Protein AF-A0A5E6R5Z2-F1 (afdb_monomer_lite)

Radius of gyration: 15.74 Å; chains: 1; bounding box: 39×15×42 Å

Foldseek 3Di:
DLVVVLVVLVVVLVVLVVVLVVLVVCQVVDDPVRNVVSVVVSVVSVVVSVVSVVVSVVSVVVVVVVD

Structure (mmCIF, N/CA/C/O backbone):
data_AF-A0A5E6R5Z2-F1
#
_entry.id   AF-A0A5E6R5Z2-F1
#
loop_
_atom_site.group_PDB
_atom_site.id
_atom_site.type_symbol
_atom_site.label_atom_id
_atom_site.label_alt_id
_atom_site.label_comp_id
_atom_site.label_asym_id
_atom_site.label_entity_id
_atom_site.label_seq_id
_atom_site.pdbx_PDB_ins_code
_atom_site.Cartn_x
_atom_site.Cartn_y
_atom_site.Cartn_z
_atom_site.occupancy
_atom_site.B_iso_or_equiv
_atom_site.auth_seq_id
_atom_site.auth_comp_id
_atom_site.auth_asym_id
_atom_site.auth_atom_id
_atom_site.pdbx_PDB_model_num
ATOM 1 N N . MET A 1 1 ? -16.725 7.435 18.651 1.00 60.25 1 MET A N 1
ATOM 2 C CA . MET A 1 1 ? -15.423 8.021 18.249 1.00 60.25 1 MET A CA 1
ATOM 3 C C . MET A 1 1 ? -14.595 7.049 17.409 1.00 60.25 1 MET A C 1
ATOM 5 O O . MET A 1 1 ? -13.868 7.512 16.547 1.00 60.25 1 MET A O 1
ATOM 9 N N . THR A 1 2 ? -14.724 5.734 17.600 1.00 62.84 2 THR A N 1
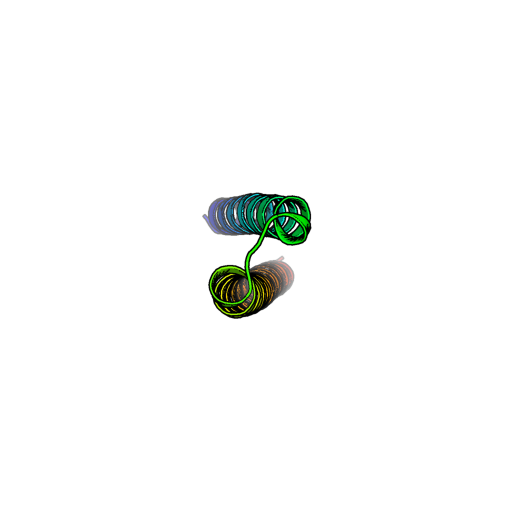ATOM 10 C CA . THR A 1 2 ? -13.972 4.685 16.883 1.00 62.84 2 THR A CA 1
ATOM 11 C C . THR A 1 2 ? -14.391 4.476 15.425 1.00 62.84 2 THR A C 1
ATOM 13 O O . THR A 1 2 ? -13.515 4.314 14.582 1.00 62.84 2 THR A O 1
ATOM 16 N N . GLN A 1 3 ? -15.683 4.615 15.098 1.00 70.38 3 GLN A N 1
ATOM 17 C CA . GLN A 1 3 ? -16.163 4.542 13.708 1.00 70.38 3 GLN A CA 1
ATOM 18 C C . GLN A 1 3 ? -15.436 5.530 12.768 1.00 70.38 3 GLN A C 1
ATOM 20 O O . GLN A 1 3 ? -15.036 5.148 11.674 1.00 70.38 3 GLN A O 1
ATOM 25 N N . SER A 1 4 ? -15.165 6.762 13.230 1.00 83.06 4 SER A N 1
ATOM 26 C CA . SER A 1 4 ? -14.395 7.765 12.463 1.00 83.06 4 SER A CA 1
ATOM 27 C C . SER A 1 4 ? -12.977 7.283 12.152 1.00 83.06 4 SER A C 1
ATOM 29 O O . SER A 1 4 ? -12.497 7.461 11.041 1.00 83.06 4 SER A O 1
ATOM 31 N N . ALA A 1 5 ? -12.323 6.620 13.111 1.00 86.62 5 ALA A N 1
ATOM 32 C CA . ALA A 1 5 ? -10.954 6.141 12.945 1.00 86.62 5 ALA A CA 1
ATOM 33 C C . ALA A 1 5 ? -10.864 4.959 11.963 1.00 86.62 5 ALA A C 1
ATOM 35 O O . ALA A 1 5 ? -9.922 4.884 11.179 1.00 86.62 5 ALA A O 1
ATOM 36 N N . ILE A 1 6 ? -11.841 4.043 11.967 1.00 91.25 6 ILE A N 1
ATOM 37 C CA . ILE A 1 6 ? -11.897 2.960 10.970 1.00 91.25 6 ILE A CA 1
ATOM 38 C C . ILE A 1 6 ? -12.130 3.528 9.567 1.00 91.25 6 ILE A C 1
ATOM 40 O O . ILE A 1 6 ? -11.507 3.066 8.610 1.00 91.25 6 ILE A O 1
ATOM 44 N N . ASP A 1 7 ? -13.013 4.516 9.432 1.00 93.00 7 ASP A N 1
ATOM 45 C CA . ASP A 1 7 ? -13.321 5.110 8.132 1.00 93.00 7 ASP A CA 1
ATOM 46 C C . ASP A 1 7 ? -12.123 5.893 7.565 1.00 93.00 7 ASP A C 1
ATOM 48 O O . ASP A 1 7 ? -11.824 5.763 6.376 1.00 93.00 7 ASP A O 1
ATOM 52 N N . GLU A 1 8 ? -11.363 6.589 8.417 1.00 94.12 8 GLU A N 1
ATOM 53 C CA . GLU A 1 8 ? -10.073 7.201 8.062 1.00 94.12 8 GLU A CA 1
ATOM 54 C C . GLU A 1 8 ? -9.056 6.149 7.586 1.00 94.12 8 GLU A C 1
ATOM 56 O O . GLU A 1 8 ? -8.496 6.274 6.498 1.00 94.12 8 GLU A O 1
ATOM 61 N N . LEU A 1 9 ? -8.881 5.046 8.325 1.00 95.12 9 LEU A N 1
ATOM 62 C CA . LEU A 1 9 ? -7.964 3.968 7.928 1.00 95.12 9 LEU A CA 1
ATOM 63 C C . LEU A 1 9 ? -8.371 3.304 6.603 1.00 95.12 9 LEU A C 1
ATOM 65 O O . LEU A 1 9 ? -7.522 2.955 5.779 1.00 95.12 9 LEU A O 1
ATOM 69 N N . ARG A 1 10 ? -9.674 3.128 6.361 1.00 94.88 10 ARG A N 1
ATOM 70 C CA . ARG A 1 10 ? -10.189 2.607 5.083 1.00 94.88 10 ARG A CA 1
ATOM 71 C C . ARG A 1 10 ? -9.898 3.563 3.932 1.00 94.88 10 ARG A C 1
ATOM 73 O O . ARG A 1 10 ? -9.549 3.105 2.841 1.00 94.88 10 ARG A O 1
ATOM 80 N N . GLN A 1 11 ? -10.027 4.864 4.170 1.00 96.38 11 GLN A N 1
ATOM 81 C CA . GLN A 1 11 ? -9.693 5.893 3.195 1.00 96.38 11 GLN A CA 1
ATOM 82 C C . GLN A 1 11 ? -8.189 5.896 2.880 1.00 96.38 11 GLN A C 1
ATOM 84 O O . GLN A 1 11 ? -7.813 5.884 1.706 1.00 96.38 11 GLN A O 1
ATOM 89 N N . ASP A 1 12 ? -7.333 5.807 3.897 1.00 95.94 12 ASP A N 1
ATOM 90 C CA . ASP A 1 12 ? -5.880 5.711 3.724 1.00 95.94 12 ASP A CA 1
ATOM 91 C C . ASP A 1 12 ? -5.487 4.462 2.928 1.00 95.94 12 ASP A C 1
ATOM 93 O O . ASP A 1 12 ? -4.714 4.539 1.968 1.00 95.94 12 ASP A O 1
ATOM 97 N N . ARG A 1 13 ? -6.089 3.309 3.253 1.00 96.25 13 ARG A N 1
ATOM 98 C CA . ARG A 1 13 ? -5.909 2.065 2.491 1.00 96.25 13 ARG A CA 1
ATOM 99 C C . ARG A 1 13 ? -6.302 2.240 1.026 1.00 96.25 13 ARG A C 1
ATOM 101 O O . ARG A 1 13 ? -5.598 1.754 0.141 1.00 96.25 13 ARG A O 1
ATOM 108 N N . HIS A 1 14 ? -7.420 2.911 0.757 1.00 96.62 14 HIS A N 1
ATOM 109 C CA . HIS A 1 14 ? -7.879 3.162 -0.605 1.00 96.62 14 HIS A CA 1
ATOM 110 C C . HIS A 1 14 ? -6.860 3.993 -1.398 1.00 96.62 14 HIS A C 1
ATOM 112 O O . HIS A 1 14 ? -6.439 3.568 -2.477 1.00 96.62 14 HIS A O 1
ATOM 118 N N . PHE A 1 15 ? -6.386 5.111 -0.842 1.00 96.44 15 PHE A N 1
ATOM 119 C CA . PHE A 1 15 ? -5.378 5.948 -1.498 1.00 96.44 15 PHE A CA 1
ATOM 120 C C . PHE A 1 15 ? -4.052 5.222 -1.722 1.00 96.44 15 PHE A C 1
ATOM 122 O O . PHE A 1 15 ? -3.418 5.382 -2.768 1.00 96.44 15 PHE A O 1
ATOM 129 N N . LEU A 1 16 ? -3.648 4.384 -0.771 1.00 96.81 16 LEU A N 1
ATOM 130 C CA . LEU A 1 16 ? -2.440 3.583 -0.882 1.00 96.81 16 LEU A CA 1
ATOM 131 C C . LEU A 1 16 ? -2.531 2.570 -2.034 1.00 96.81 16 LEU A C 1
ATOM 133 O O . LEU A 1 16 ? -1.603 2.475 -2.840 1.00 96.81 16 LEU A O 1
ATOM 137 N N . ILE A 1 17 ? -3.662 1.870 -2.169 1.00 97.00 17 ILE A N 1
ATOM 138 C CA . ILE A 1 17 ? -3.905 0.936 -3.281 1.00 97.00 17 ILE A CA 1
ATOM 139 C C . ILE A 1 17 ? -3.878 1.672 -4.624 1.00 97.00 17 ILE A C 1
ATOM 141 O O . ILE A 1 17 ? -3.249 1.203 -5.576 1.00 97.00 17 ILE A O 1
ATOM 145 N N . GLU A 1 18 ? -4.511 2.843 -4.716 1.00 97.31 18 GLU A N 1
ATOM 146 C CA . GLU A 1 18 ? -4.447 3.651 -5.934 1.00 97.31 18 GLU A CA 1
ATOM 147 C C . GLU A 1 18 ? -3.014 4.071 -6.279 1.00 97.31 18 GLU A C 1
ATOM 149 O O . GLU A 1 18 ? -2.615 3.997 -7.443 1.00 97.31 18 GLU A O 1
ATOM 154 N N . GLY A 1 19 ? -2.227 4.490 -5.285 1.00 96.44 19 GLY A N 1
ATOM 155 C CA . GLY A 1 19 ? -0.823 4.857 -5.462 1.00 96.44 19 GLY A CA 1
ATOM 156 C C . GLY A 1 19 ? 0.022 3.696 -5.990 1.00 96.44 19 GLY A C 1
ATOM 157 O O . GLY A 1 19 ? 0.767 3.866 -6.959 1.00 96.44 19 GLY A O 1
ATOM 158 N N . ILE A 1 20 ? -0.150 2.500 -5.418 1.00 97.25 20 ILE A N 1
ATOM 159 C CA . ILE A 1 20 ? 0.511 1.270 -5.881 1.00 97.25 20 ILE A CA 1
ATOM 160 C C . ILE A 1 20 ? 0.134 0.970 -7.334 1.00 97.25 20 ILE A C 1
ATOM 162 O O . ILE A 1 20 ? 1.019 0.756 -8.164 1.00 97.25 20 ILE A O 1
ATOM 166 N N . ASN A 1 21 ? -1.157 1.009 -7.672 1.00 97.19 21 ASN A N 1
ATOM 167 C CA . ASN A 1 21 ? -1.627 0.722 -9.029 1.00 97.19 21 ASN A CA 1
ATOM 168 C C . ASN A 1 21 ? -1.048 1.702 -10.059 1.00 97.19 21 ASN A C 1
ATOM 170 O O . ASN A 1 21 ? -0.644 1.290 -11.148 1.00 97.19 21 ASN A O 1
ATOM 174 N N . ARG A 1 22 ? -0.945 2.992 -9.711 1.00 96.50 22 ARG A N 1
ATOM 175 C CA . ARG A 1 22 ? -0.308 4.004 -10.571 1.00 96.50 22 ARG A CA 1
ATOM 176 C C . ARG A 1 22 ? 1.184 3.722 -10.777 1.00 96.50 22 ARG A C 1
ATOM 178 O O . ARG A 1 22 ? 1.660 3.825 -11.907 1.00 96.50 22 ARG A O 1
ATOM 185 N N . LEU A 1 23 ? 1.913 3.337 -9.725 1.00 95.38 23 LEU A N 1
ATOM 186 C CA . LEU A 1 23 ? 3.335 2.978 -9.818 1.00 95.38 23 LEU A CA 1
ATOM 187 C C . LEU A 1 23 ? 3.551 1.732 -10.683 1.00 95.38 23 LEU A C 1
ATOM 189 O O . LEU A 1 23 ? 4.368 1.761 -11.602 1.00 95.38 23 LEU A O 1
ATOM 193 N N . ILE A 1 24 ? 2.776 0.669 -10.456 1.00 95.50 24 ILE A N 1
ATOM 194 C CA . ILE A 1 24 ? 2.839 -0.556 -11.263 1.00 95.50 24 ILE A CA 1
ATOM 195 C C . ILE A 1 24 ? 2.511 -0.248 -12.729 1.00 95.50 24 ILE A C 1
ATOM 197 O O . ILE A 1 24 ? 3.233 -0.691 -13.622 1.00 95.50 24 ILE A O 1
ATOM 201 N N . GLY A 1 25 ? 1.488 0.567 -12.999 1.00 96.12 25 GLY A N 1
ATOM 202 C CA . GLY A 1 25 ? 1.140 0.993 -14.358 1.00 96.12 25 GLY A CA 1
ATOM 203 C C . GLY A 1 25 ? 2.230 1.822 -15.051 1.00 96.12 25 GLY A C 1
ATOM 204 O O . GLY A 1 25 ? 2.370 1.761 -16.273 1.00 96.12 25 GLY A O 1
ATOM 205 N N . ALA A 1 26 ? 3.038 2.568 -14.291 1.00 94.88 26 ALA A N 1
ATOM 206 C CA . ALA A 1 26 ? 4.185 3.315 -14.807 1.00 94.88 26 ALA A CA 1
ATOM 207 C C . ALA A 1 26 ? 5.436 2.442 -15.021 1.00 94.88 26 ALA A C 1
ATOM 209 O O . ALA A 1 26 ? 6.324 2.834 -15.783 1.00 94.88 26 ALA A O 1
ATOM 210 N N . SER A 1 27 ? 5.490 1.253 -14.408 1.00 95.31 27 SER A N 1
ATOM 211 C CA . SER A 1 27 ? 6.663 0.369 -14.413 1.00 95.31 27 SER A CA 1
ATOM 212 C C . SER A 1 27 ? 7.241 -0.013 -15.782 1.00 95.31 27 SER A C 1
ATOM 214 O O . SER A 1 27 ? 8.469 -0.132 -15.881 1.00 95.31 27 SER A O 1
ATOM 216 N N . PRO A 1 28 ? 6.455 -0.129 -16.876 1.00 95.75 28 PRO A N 1
ATOM 217 C CA . PRO A 1 28 ? 7.018 -0.409 -18.197 1.00 95.75 28 PRO A CA 1
ATOM 218 C C . PRO A 1 28 ? 7.922 0.711 -18.729 1.00 95.75 28 PRO A C 1
ATOM 220 O O . PRO A 1 28 ? 8.721 0.467 -19.628 1.00 95.75 28 PRO A O 1
ATOM 223 N N . LYS A 1 29 ? 7.798 1.934 -18.195 1.00 95.38 29 LYS A N 1
ATOM 224 C CA . LYS A 1 29 ? 8.577 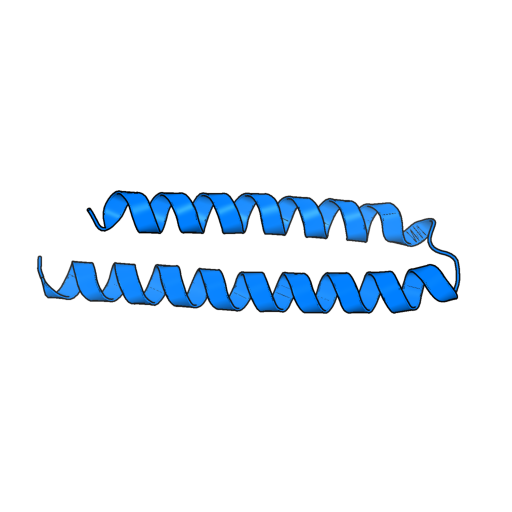3.110 -18.613 1.00 95.38 29 LYS A CA 1
ATOM 225 C C . LYS A 1 29 ? 9.817 3.345 -17.749 1.00 95.38 29 LYS A C 1
ATOM 227 O O . LYS A 1 29 ? 10.573 4.273 -18.023 1.00 95.38 29 LYS A O 1
ATOM 232 N N . TRP A 1 30 ? 10.019 2.550 -16.699 1.00 96.38 30 TRP A N 1
ATOM 233 C CA . TRP A 1 30 ? 11.158 2.713 -15.803 1.00 96.38 30 TRP A CA 1
ATOM 234 C C . TRP A 1 30 ? 12.458 2.281 -16.481 1.00 96.38 30 TRP A C 1
ATOM 236 O O . TRP A 1 30 ? 12.553 1.183 -17.035 1.00 96.38 30 TRP A O 1
ATOM 246 N N . ASN A 1 31 ? 13.482 3.130 -16.387 1.00 95.62 31 ASN A N 1
ATOM 247 C CA . ASN A 1 31 ? 14.854 2.722 -16.676 1.00 95.62 31 ASN A CA 1
ATOM 248 C C . ASN A 1 31 ? 15.382 1.799 -15.556 1.00 95.62 31 ASN A C 1
ATOM 250 O O . ASN A 1 31 ? 14.695 1.516 -14.576 1.00 95.62 31 ASN A O 1
ATOM 254 N N . LYS A 1 32 ? 16.617 1.310 -15.694 1.00 92.12 32 LYS A N 1
ATOM 255 C CA . LYS A 1 32 ? 17.199 0.344 -14.750 1.00 92.12 32 LYS A CA 1
ATOM 256 C C . LYS A 1 32 ? 17.273 0.864 -13.304 1.00 92.12 32 LYS A C 1
ATOM 258 O O . LYS A 1 32 ? 17.011 0.093 -12.385 1.00 92.12 32 LYS A O 1
ATOM 263 N N . GLU A 1 33 ? 17.613 2.137 -13.097 1.00 90.50 33 GLU A N 1
ATOM 264 C CA . GLU A 1 33 ? 17.679 2.738 -11.754 1.00 90.50 33 GLU A CA 1
ATOM 265 C C . GLU A 1 33 ? 16.284 2.998 -11.180 1.00 90.50 33 GLU A C 1
ATOM 267 O O . GLU A 1 33 ? 16.008 2.664 -10.026 1.00 90.50 33 GLU A O 1
ATOM 272 N N . ASP A 1 34 ? 15.385 3.545 -11.999 1.00 93.69 34 ASP A N 1
ATOM 273 C CA . ASP A 1 34 ? 13.999 3.809 -11.616 1.00 93.69 34 ASP A CA 1
ATOM 274 C C . ASP A 1 34 ? 13.239 2.525 -11.312 1.00 93.69 34 ASP A C 1
ATOM 276 O O . ASP A 1 34 ? 12.371 2.533 -10.447 1.00 93.69 34 ASP A O 1
ATOM 280 N N . ARG A 1 35 ? 13.595 1.410 -11.959 1.00 95.00 35 ARG A N 1
ATOM 281 C CA . ARG A 1 35 ? 12.973 0.116 -11.694 1.00 95.00 35 ARG A CA 1
ATOM 282 C C . ARG A 1 35 ? 13.278 -0.376 -10.288 1.00 95.00 35 ARG A C 1
ATOM 284 O O . ARG A 1 35 ? 12.346 -0.665 -9.550 1.00 95.00 35 ARG A O 1
ATOM 291 N N . ALA A 1 36 ? 14.552 -0.415 -9.899 1.00 94.19 36 ALA A N 1
ATOM 292 C CA . ALA A 1 36 ? 14.934 -0.873 -8.564 1.00 94.19 36 ALA A CA 1
ATOM 293 C C . ALA A 1 36 ? 14.327 0.016 -7.463 1.00 94.19 36 ALA A C 1
ATOM 295 O O . ALA A 1 36 ? 13.811 -0.488 -6.465 1.00 94.19 36 ALA A O 1
ATOM 296 N N . ARG A 1 37 ? 14.336 1.344 -7.662 1.00 94.88 37 ARG A N 1
ATOM 297 C CA . ARG A 1 37 ? 13.683 2.284 -6.736 1.00 94.88 37 ARG A CA 1
ATOM 298 C C . ARG A 1 37 ? 12.170 2.089 -6.697 1.00 94.88 37 ARG A C 1
ATOM 300 O O . ARG A 1 37 ? 11.605 2.011 -5.614 1.00 94.88 37 ARG A O 1
ATOM 307 N N . GLY A 1 38 ? 11.530 1.983 -7.858 1.00 95.44 38 GLY A N 1
ATOM 308 C CA . GLY A 1 38 ? 10.087 1.803 -7.985 1.00 95.44 38 GLY A CA 1
ATOM 309 C C . GLY A 1 38 ? 9.600 0.503 -7.351 1.00 95.44 38 GLY A C 1
ATOM 310 O O . GLY A 1 38 ? 8.620 0.521 -6.613 1.00 95.44 38 GLY A O 1
ATOM 311 N N . GLU A 1 39 ? 10.314 -0.604 -7.555 1.00 95.81 39 GLU A N 1
ATOM 312 C CA . GLU A 1 39 ? 10.037 -1.892 -6.907 1.00 95.81 39 GLU A CA 1
ATOM 313 C C . GLU A 1 39 ? 10.149 -1.788 -5.381 1.00 95.81 39 GLU A C 1
ATOM 315 O O . GLU A 1 39 ? 9.229 -2.192 -4.669 1.00 95.81 39 GLU A O 1
ATOM 320 N N . ALA A 1 40 ? 11.218 -1.171 -4.865 1.00 96.12 40 ALA A N 1
ATOM 321 C CA . ALA A 1 40 ? 11.375 -0.946 -3.428 1.00 96.12 40 ALA A CA 1
ATOM 322 C C . ALA A 1 40 ? 10.254 -0.061 -2.852 1.00 96.12 40 ALA A C 1
ATOM 324 O O . ALA A 1 40 ? 9.726 -0.342 -1.774 1.00 96.12 40 ALA A O 1
ATOM 325 N N . THR A 1 41 ? 9.845 0.986 -3.575 1.00 96.50 41 THR A N 1
ATOM 326 C CA . THR A 1 41 ? 8.708 1.830 -3.187 1.00 96.50 41 THR A CA 1
ATOM 327 C C . THR A 1 41 ? 7.405 1.037 -3.159 1.00 96.50 41 THR A C 1
ATOM 329 O O . THR A 1 41 ? 6.668 1.142 -2.183 1.00 96.50 41 THR A O 1
ATOM 332 N N . VAL A 1 42 ? 7.127 0.218 -4.178 1.00 97.19 42 VAL A N 1
ATOM 333 C CA . VAL A 1 42 ? 5.927 -0.632 -4.214 1.00 97.19 42 VAL A CA 1
ATOM 334 C C . VAL A 1 42 ? 5.910 -1.594 -3.027 1.00 97.19 42 VAL A C 1
ATOM 336 O O . VAL A 1 42 ? 4.892 -1.680 -2.347 1.00 97.19 42 VAL A O 1
ATOM 339 N N . ILE A 1 43 ? 7.031 -2.251 -2.714 1.00 97.56 43 ILE A N 1
ATOM 340 C CA . ILE A 1 43 ? 7.139 -3.149 -1.552 1.00 97.56 43 ILE A CA 1
ATOM 341 C C . ILE A 1 43 ? 6.842 -2.394 -0.249 1.00 97.56 43 ILE A C 1
ATOM 343 O O . ILE A 1 43 ? 6.055 -2.862 0.574 1.00 97.56 43 ILE A O 1
ATOM 347 N N . ASN A 1 44 ? 7.425 -1.207 -0.067 1.00 97.69 44 ASN A N 1
ATOM 348 C CA . ASN A 1 44 ? 7.185 -0.391 1.124 1.00 97.69 44 ASN A CA 1
ATOM 349 C C . ASN A 1 44 ? 5.714 0.020 1.266 1.00 97.69 44 ASN A C 1
ATOM 351 O O . ASN A 1 44 ? 5.180 -0.017 2.373 1.00 97.69 44 ASN A O 1
ATOM 355 N N . LEU A 1 45 ? 5.056 0.385 0.164 1.00 97.25 45 LEU A N 1
ATOM 356 C CA . LEU A 1 45 ? 3.635 0.730 0.173 1.00 97.25 45 LEU A CA 1
ATOM 357 C C . LEU A 1 45 ? 2.766 -0.495 0.474 1.00 97.25 45 LEU A C 1
ATOM 359 O O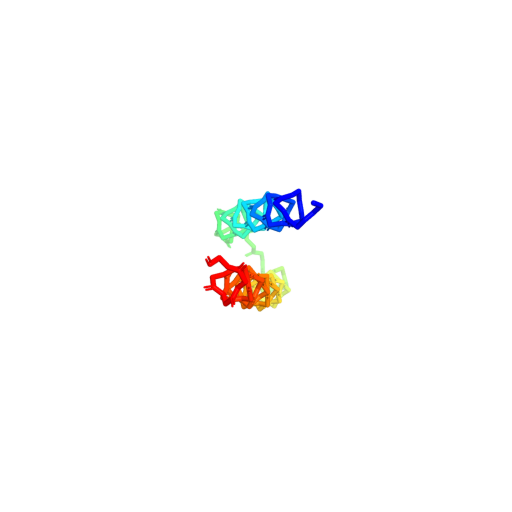 . LEU A 1 45 ? 1.876 -0.405 1.310 1.00 97.25 45 LEU A O 1
ATOM 363 N N . VAL A 1 46 ? 3.052 -1.656 -0.121 1.00 97.06 46 VAL A N 1
ATOM 364 C CA . VAL A 1 46 ? 2.335 -2.907 0.192 1.00 97.06 46 VAL A CA 1
ATOM 365 C C . VAL A 1 46 ? 2.435 -3.231 1.685 1.00 97.06 46 VAL A C 1
ATOM 367 O O . VAL A 1 46 ? 1.421 -3.522 2.317 1.00 97.06 46 VAL A O 1
ATOM 370 N N . ASN A 1 47 ? 3.625 -3.100 2.276 1.00 97.50 47 ASN A N 1
ATOM 371 C CA . ASN A 1 47 ? 3.821 -3.324 3.710 1.00 97.50 47 ASN A CA 1
ATOM 372 C C . ASN A 1 47 ? 3.016 -2.342 4.576 1.00 97.50 47 ASN A C 1
ATOM 374 O O . ASN A 1 47 ? 2.443 -2.748 5.584 1.00 97.50 47 ASN A O 1
ATOM 378 N N . GLN A 1 48 ? 2.930 -1.068 4.184 1.00 97.06 48 GLN A N 1
ATOM 379 C CA . GLN A 1 48 ? 2.069 -0.091 4.863 1.00 97.06 48 GLN A CA 1
ATOM 380 C C . GLN A 1 48 ? 0.584 -0.479 4.766 1.00 97.06 48 GLN A C 1
ATOM 382 O O . GLN A 1 48 ? -0.131 -0.392 5.762 1.00 97.06 48 GLN A O 1
ATOM 387 N N . GLY A 1 49 ? 0.136 -0.975 3.608 1.00 96.81 49 GLY A N 1
ATOM 388 C CA . GLY A 1 49 ? -1.225 -1.483 3.421 1.00 96.81 49 GLY A CA 1
ATOM 389 C C . GLY A 1 49 ? -1.567 -2.643 4.361 1.00 96.81 49 GLY A C 1
ATOM 390 O O . GLY A 1 49 ? -2.622 -2.620 4.989 1.00 96.81 49 GLY A O 1
ATOM 391 N N . ILE A 1 50 ? -0.648 -3.601 4.530 1.00 96.81 50 ILE A N 1
ATOM 392 C CA . ILE A 1 50 ? -0.806 -4.730 5.468 1.00 96.81 50 ILE A CA 1
ATOM 393 C C . ILE A 1 50 ? -0.968 -4.232 6.912 1.00 96.81 50 ILE A C 1
ATOM 395 O O . ILE A 1 50 ? -1.796 -4.746 7.662 1.00 96.81 50 ILE A O 1
ATOM 399 N N . VAL A 1 51 ? -0.195 -3.217 7.314 1.00 97.00 51 VAL A N 1
ATOM 400 C CA . VAL A 1 51 ? -0.301 -2.631 8.660 1.00 97.00 51 VAL A CA 1
ATOM 401 C C . VAL A 1 51 ? -1.658 -1.956 8.866 1.00 97.00 51 VAL A C 1
ATOM 403 O O . VAL A 1 51 ? -2.266 -2.147 9.918 1.00 97.00 51 VAL A O 1
ATOM 406 N N . ILE A 1 52 ? -2.148 -1.204 7.876 1.00 96.19 52 ILE A N 1
ATOM 407 C CA . ILE A 1 52 ? -3.464 -0.553 7.943 1.00 96.19 52 ILE A CA 1
ATOM 408 C C . ILE A 1 52 ? -4.583 -1.598 8.041 1.00 96.19 52 ILE A C 1
ATOM 410 O O . ILE A 1 52 ? -5.475 -1.455 8.875 1.00 96.19 52 ILE A O 1
ATOM 414 N N . GLU A 1 53 ? -4.527 -2.673 7.249 1.00 95.44 53 GLU A N 1
ATOM 415 C CA . GLU A 1 53 ? -5.503 -3.771 7.336 1.00 95.44 53 GLU A CA 1
ATOM 416 C C . GLU A 1 53 ? -5.516 -4.402 8.731 1.00 95.44 53 GLU A C 1
ATOM 418 O O . GLU A 1 53 ? -6.573 -4.501 9.351 1.00 95.44 53 GLU A O 1
ATOM 423 N N . ALA A 1 54 ? -4.342 -4.710 9.287 1.00 96.00 54 ALA A N 1
ATOM 424 C CA . ALA A 1 54 ? -4.243 -5.258 10.637 1.00 96.00 54 ALA A CA 1
ATOM 425 C C . ALA A 1 54 ? -4.798 -4.305 11.716 1.00 96.00 54 ALA A C 1
ATOM 427 O O . ALA A 1 54 ? -5.343 -4.754 12.727 1.00 96.00 54 ALA A O 1
ATOM 428 N N . GLN A 1 55 ? -4.668 -2.987 11.528 1.00 95.12 55 GLN A N 1
ATOM 429 C CA . GLN A 1 55 ? -5.252 -1.993 12.433 1.00 95.12 55 GLN A CA 1
ATOM 430 C C . GLN A 1 55 ? -6.779 -1.956 12.334 1.00 95.12 55 GLN A C 1
ATOM 432 O O . GLN A 1 55 ? -7.441 -1.944 13.373 1.00 95.12 55 GLN A O 1
ATOM 437 N N . ILE A 1 56 ? -7.333 -1.984 11.119 1.00 93.81 56 ILE A N 1
ATOM 438 C CA . ILE A 1 56 ? -8.784 -2.040 10.891 1.00 93.81 56 ILE A CA 1
ATOM 439 C C . ILE A 1 56 ? -9.373 -3.292 11.549 1.00 93.81 56 ILE A C 1
ATOM 441 O O . ILE A 1 56 ? -10.350 -3.186 12.295 1.00 93.81 56 ILE A O 1
ATOM 445 N N . ASP A 1 57 ? -8.753 -4.454 11.333 1.00 93.12 57 ASP A N 1
ATOM 446 C CA . ASP A 1 57 ? -9.200 -5.727 11.905 1.00 93.12 57 ASP A CA 1
ATOM 447 C C . ASP A 1 57 ? -9.167 -5.694 13.436 1.00 93.12 57 ASP A C 1
ATOM 449 O O . ASP A 1 57 ? -10.126 -6.093 14.100 1.00 93.12 57 ASP A O 1
ATOM 453 N N . ARG A 1 58 ? -8.086 -5.156 14.016 1.00 93.38 58 ARG A N 1
ATOM 454 C CA . ARG A 1 58 ? -7.942 -5.030 15.469 1.00 93.38 58 ARG A CA 1
ATOM 455 C C . ARG A 1 58 ? -9.021 -4.144 16.085 1.00 93.38 58 ARG A C 1
ATOM 457 O O . ARG A 1 58 ? -9.548 -4.503 17.134 1.00 93.38 58 ARG A O 1
ATOM 464 N N . ILE A 1 59 ? -9.317 -2.986 15.491 1.00 90.88 59 ILE A N 1
ATOM 465 C CA . ILE A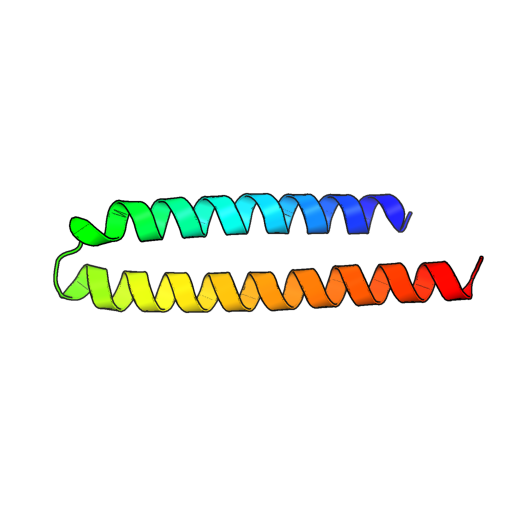 1 59 ? -10.338 -2.076 16.032 1.00 90.88 59 ILE A CA 1
ATOM 466 C C . ILE A 1 59 ? -11.722 -2.713 15.893 1.00 90.88 59 ILE A C 1
ATOM 468 O O . ILE A 1 59 ? -12.462 -2.746 16.871 1.00 90.88 59 ILE A O 1
ATOM 472 N N . SER A 1 60 ? -12.027 -3.299 14.732 1.00 88.94 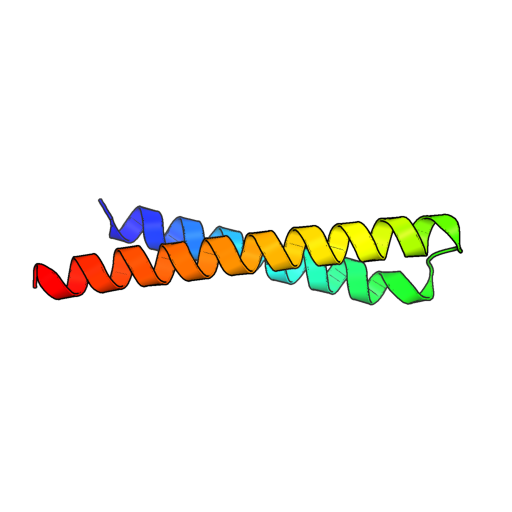60 SER A N 1
ATOM 473 C CA . SER A 1 60 ? -13.315 -3.962 14.483 1.00 88.94 60 SER A CA 1
ATOM 474 C C . SER A 1 60 ? -13.562 -5.106 15.476 1.00 88.94 60 SER A C 1
ATOM 476 O O . SER A 1 60 ? -14.645 -5.222 16.040 1.00 88.94 60 SER A O 1
ATOM 478 N N . ALA A 1 61 ? -12.536 -5.917 15.760 1.00 90.25 61 ALA A N 1
ATOM 479 C CA . ALA A 1 61 ? -12.627 -6.993 16.744 1.00 90.25 61 ALA A CA 1
ATOM 480 C C . ALA A 1 61 ? -12.848 -6.478 18.175 1.00 90.25 61 ALA A C 1
ATOM 482 O O . ALA A 1 61 ? -13.560 -7.114 18.948 1.00 90.25 61 ALA A O 1
ATOM 483 N N . LEU A 1 62 ? -12.243 -5.341 18.540 1.00 89.12 62 LEU A N 1
ATOM 484 C CA . LEU A 1 62 ? -12.482 -4.713 19.840 1.00 89.12 62 LEU A CA 1
ATOM 485 C C . LEU A 1 62 ? -13.922 -4.209 19.953 1.00 89.12 62 LEU A C 1
ATOM 487 O O . LEU A 1 62 ? -14.531 -4.424 20.992 1.00 89.12 62 LEU A O 1
ATOM 491 N N . GLU A 1 63 ? -14.477 -3.589 18.908 1.00 83.88 63 GLU A N 1
ATOM 492 C CA . GLU A 1 63 ? -15.876 -3.136 18.907 1.00 83.88 63 GLU A CA 1
ATOM 493 C C . GLU A 1 63 ? -16.847 -4.305 19.115 1.00 83.88 63 GLU A C 1
ATOM 495 O O . GLU A 1 63 ? -17.713 -4.218 19.980 1.00 83.88 63 GLU A O 1
ATOM 500 N N . SER A 1 64 ? -16.626 -5.444 18.449 1.00 83.56 64 SER A N 1
ATOM 501 C CA . SER A 1 64 ? -17.461 -6.645 18.621 1.00 83.56 64 SER A CA 1
ATOM 502 C C . SER A 1 64 ? -17.418 -7.272 20.022 1.00 83.56 64 SER A C 1
ATOM 504 O O . SER A 1 64 ? -18.264 -8.101 20.335 1.00 83.56 64 SER A O 1
ATOM 506 N N . LEU A 1 65 ? -16.428 -6.940 20.860 1.00 85.94 65 LEU A N 1
ATOM 507 C CA . LEU A 1 65 ? -16.351 -7.425 22.246 1.00 85.94 65 LEU A CA 1
ATOM 508 C C . LEU A 1 65 ? -17.143 -6.553 23.231 1.00 85.94 65 LEU A C 1
ATOM 510 O O . LEU A 1 65 ? -17.348 -6.971 24.372 1.00 85.94 65 LEU A O 1
ATOM 514 N N . TYR A 1 66 ? -17.523 -5.341 22.822 1.00 77.62 66 TYR A N 1
ATOM 515 C CA . TYR A 1 66 ? -18.236 -4.372 23.657 1.00 77.62 66 TYR A CA 1
ATOM 516 C C . TYR A 1 66 ? -19.697 -4.149 23.224 1.00 77.62 66 TYR A C 1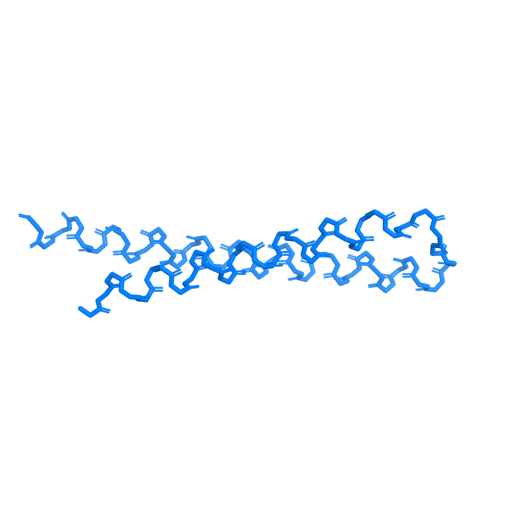
ATOM 518 O O . TYR A 1 66 ? -20.389 -3.358 23.869 1.00 77.62 66 TYR A O 1
ATOM 526 N N . GLU A 1 67 ? -20.154 -4.841 22.176 1.00 64.56 67 GLU A N 1
ATOM 527 C CA . GLU A 1 67 ? -21.565 -4.983 21.768 1.00 64.56 67 GLU A CA 1
ATOM 528 C C . GLU A 1 67 ? -22.208 -6.232 22.390 1.00 64.56 67 GLU A C 1
ATOM 530 O O . GLU A 1 67 ? -23.390 -6.132 22.798 1.00 64.56 67 GLU A O 1
#

Sequence (67 aa):
MTQSAIDELRQDRHFLIEGINRLIGASPKWNKEDRARGEATVINLVNQGIVIEAQIDRISALESLYE

Secondary structure (DSSP, 8-state):
-HHHHHHHHHHHHHHHHHHHHHHHHHGGG--HHHHHHHHHHHHHHHHHHHHHHHHHHHHHHHHTTT-

Organism: Pseudomonas fluorescens (NCBI:txid294)

pLDDT: mean 92.33, std 8.12, range [60.25, 97.69]